Protein AF-T0ZBL6-F1 (afdb_monomer_lite)

Radius of gyration: 18.18 Å; chains: 1; bounding box: 44×40×50 Å

pLDDT: mean 91.51, std 6.23, range [41.88, 98.19]

Structure (mmCIF, N/CA/C/O backbone):
data_AF-T0ZBL6-F1
#
_entry.id   AF-T0ZBL6-F1
#
loop_
_atom_site.group_PDB
_atom_site.id
_atom_site.type_symbol
_atom_site.label_atom_id
_atom_site.label_alt_id
_atom_site.label_comp_id
_atom_site.label_asym_id
_atom_site.label_entity_id
_atom_site.label_seq_id
_atom_site.pdbx_PDB_ins_code
_atom_site.Cartn_x
_atom_site.Cartn_y
_atom_site.Cartn_z
_atom_site.occupancy
_atom_site.B_iso_or_equiv
_atom_site.auth_seq_id
_atom_site.auth_comp_id
_atom_site.auth_asym_id
_atom_site.auth_atom_id
_atom_site.pdbx_PDB_model_num
ATOM 1 N N . MET A 1 1 ? 13.382 -7.783 -13.607 1.00 85.06 1 MET A N 1
ATOM 2 C CA . MET A 1 1 ? 13.079 -7.972 -12.171 1.00 85.06 1 MET A CA 1
ATOM 3 C C . MET A 1 1 ? 14.287 -8.588 -11.483 1.00 85.06 1 MET A C 1
ATOM 5 O O . MET A 1 1 ? 14.804 -9.583 -11.979 1.00 85.06 1 MET A O 1
ATOM 9 N N . ALA A 1 2 ? 14.714 -8.011 -10.364 1.00 91.25 2 ALA A N 1
ATOM 10 C CA . ALA A 1 2 ? 15.697 -8.582 -9.445 1.00 91.25 2 ALA A CA 1
ATOM 11 C C . ALA A 1 2 ? 15.039 -8.759 -8.070 1.00 91.25 2 ALA A C 1
ATOM 13 O O . ALA A 1 2 ? 14.027 -8.115 -7.794 1.00 91.25 2 ALA A O 1
ATOM 14 N N . ILE A 1 3 ? 15.583 -9.642 -7.238 1.00 92.75 3 ILE A N 1
ATOM 15 C CA . ILE A 1 3 ? 15.072 -9.923 -5.896 1.00 92.75 3 ILE A CA 1
ATOM 16 C C . ILE A 1 3 ? 16.115 -9.521 -4.872 1.00 92.75 3 ILE A C 1
ATOM 18 O O . ILE A 1 3 ? 17.291 -9.851 -5.011 1.00 92.75 3 ILE A O 1
ATOM 22 N N . VAL A 1 4 ? 15.655 -8.836 -3.833 1.00 90.50 4 VAL A N 1
ATOM 23 C CA . VAL A 1 4 ? 16.456 -8.542 -2.652 1.00 90.50 4 VAL A CA 1
ATOM 24 C C . VAL A 1 4 ? 16.080 -9.555 -1.582 1.00 90.50 4 VAL A C 1
ATOM 26 O O . VAL A 1 4 ? 14.922 -9.629 -1.174 1.00 90.50 4 VAL A O 1
ATOM 29 N N . ALA A 1 5 ? 17.048 -10.365 -1.172 1.00 90.56 5 ALA A N 1
ATOM 30 C CA . ALA A 1 5 ? 16.908 -11.349 -0.111 1.00 90.56 5 ALA A CA 1
ATOM 31 C C . ALA A 1 5 ? 17.671 -10.899 1.142 1.00 90.56 5 ALA A C 1
ATOM 33 O O . ALA A 1 5 ? 18.638 -10.138 1.066 1.00 90.56 5 ALA A O 1
ATOM 34 N N . GLU A 1 6 ? 17.234 -11.382 2.299 1.00 89.75 6 GLU A N 1
ATOM 35 C CA . GLU A 1 6 ? 17.944 -11.197 3.562 1.00 89.75 6 GLU A CA 1
ATOM 36 C C . GLU A 1 6 ? 19.182 -12.108 3.612 1.00 89.75 6 GLU A C 1
ATOM 38 O O . GLU A 1 6 ? 19.091 -13.309 3.353 1.00 89.75 6 GLU A O 1
ATOM 43 N N . GLY A 1 7 ? 20.342 -11.526 3.921 1.00 88.38 7 GLY A N 1
ATOM 44 C CA . GLY A 1 7 ? 21.597 -12.224 4.199 1.00 88.38 7 GLY A CA 1
ATOM 45 C C . GLY A 1 7 ? 22.018 -12.076 5.664 1.00 88.38 7 GLY A C 1
ATOM 46 O O . GLY A 1 7 ? 21.286 -11.542 6.497 1.00 88.38 7 GLY A O 1
ATOM 47 N N . GLN A 1 8 ? 23.232 -12.514 6.007 1.00 90.19 8 GLN A N 1
ATOM 48 C CA . GLN A 1 8 ? 23.758 -12.343 7.366 1.00 90.19 8 GLN A CA 1
ATOM 49 C C . GLN A 1 8 ? 24.147 -10.883 7.619 1.00 90.19 8 GLN A C 1
ATOM 51 O O . GLN A 1 8 ? 25.272 -10.475 7.349 1.00 90.19 8 GLN A O 1
ATOM 56 N N . ARG A 1 9 ? 23.212 -10.102 8.180 1.00 86.75 9 ARG A N 1
ATOM 57 C CA . ARG A 1 9 ? 23.373 -8.655 8.445 1.00 86.75 9 ARG A CA 1
ATOM 58 C C . ARG A 1 9 ? 23.624 -7.825 7.177 1.00 86.75 9 ARG A C 1
ATOM 60 O O . ARG A 1 9 ? 24.162 -6.724 7.259 1.00 86.75 9 ARG A O 1
ATOM 67 N N . GLU A 1 10 ? 23.212 -8.340 6.026 1.00 88.62 10 GLU A N 1
ATOM 68 C CA . GLU A 1 10 ? 23.347 -7.692 4.724 1.00 88.62 10 GLU A CA 1
ATOM 69 C C . GLU A 1 10 ? 22.142 -8.006 3.832 1.00 88.62 10 GLU A C 1
ATOM 71 O O . GLU A 1 10 ? 21.309 -8.854 4.155 1.00 88.62 10 GLU A O 1
ATOM 76 N N . ARG A 1 11 ? 22.049 -7.316 2.695 1.00 87.44 11 ARG A N 1
ATOM 77 C CA . ARG A 1 11 ? 21.066 -7.600 1.646 1.00 87.44 11 ARG A CA 1
ATOM 78 C C . ARG A 1 11 ? 21.767 -8.288 0.484 1.00 87.44 11 ARG A C 1
ATOM 80 O O . ARG A 1 11 ? 22.808 -7.819 0.034 1.00 87.44 11 ARG A O 1
ATOM 87 N N . VAL A 1 12 ? 21.171 -9.359 -0.028 1.00 92.44 12 VAL A N 1
ATOM 88 C CA . VAL A 1 12 ? 21.692 -10.103 -1.179 1.00 92.44 12 VAL A CA 1
ATOM 89 C C . VAL A 1 12 ? 20.827 -9.808 -2.397 1.00 92.44 12 VAL A C 1
ATOM 91 O O . VAL A 1 12 ? 19.610 -9.990 -2.365 1.00 92.44 12 VAL A O 1
ATOM 94 N N . TYR A 1 13 ? 21.458 -9.368 -3.483 1.00 91.44 13 TYR A N 1
ATOM 95 C CA . TYR A 1 13 ? 20.786 -9.058 -4.742 1.00 91.44 13 TYR A CA 1
ATOM 96 C C . TYR A 1 13 ? 20.909 -10.244 -5.692 1.00 91.44 13 TYR A C 1
ATOM 98 O O . TYR A 1 13 ? 22.008 -10.629 -6.089 1.00 91.44 13 TYR A O 1
ATOM 106 N N . LEU A 1 14 ? 19.771 -10.834 -6.046 1.00 94.62 14 LEU A N 1
ATOM 107 C CA . LEU A 1 14 ? 19.698 -12.050 -6.847 1.00 94.62 14 LEU A CA 1
ATOM 108 C C . LEU A 1 14 ? 18.888 -11.811 -8.126 1.00 94.62 14 LEU A C 1
ATOM 110 O O . LEU A 1 14 ? 17.902 -11.063 -8.110 1.00 94.62 14 LEU A O 1
ATOM 114 N N . PRO A 1 15 ? 19.238 -12.476 -9.241 1.00 95.50 15 PRO A N 1
ATOM 115 C CA . PRO A 1 15 ? 18.355 -12.520 -10.396 1.00 95.50 15 PRO A CA 1
ATOM 116 C C . PRO A 1 15 ? 17.024 -13.185 -10.018 1.00 95.50 15 PRO A C 1
ATOM 118 O O . PRO A 1 15 ? 16.963 -14.099 -9.188 1.00 95.50 15 PRO A O 1
ATOM 121 N N . ALA A 1 16 ? 15.930 -12.737 -10.633 1.00 94.50 16 ALA A N 1
ATOM 122 C CA . ALA A 1 16 ? 14.638 -13.376 -10.435 1.00 94.50 16 ALA A CA 1
ATOM 123 C C . ALA A 1 16 ? 14.632 -14.795 -11.028 1.00 94.50 16 ALA A C 1
ATOM 125 O O . ALA A 1 16 ? 14.873 -14.980 -12.217 1.00 94.50 16 ALA A O 1
ATOM 126 N N . SER A 1 17 ? 14.304 -15.793 -10.205 1.00 96.00 17 SER A N 1
ATOM 127 C CA . SER A 1 17 ? 13.975 -17.137 -10.678 1.00 96.00 17 SER A CA 1
ATOM 128 C C . SER A 1 17 ? 12.605 -17.159 -11.365 1.00 96.00 17 SER A C 1
ATOM 130 O O . SER A 1 17 ? 11.760 -16.287 -11.139 1.00 96.00 17 SER A O 1
ATOM 132 N N . GLU A 1 18 ? 12.324 -18.214 -12.132 1.00 96.19 18 GLU A N 1
ATOM 133 C CA . GLU A 1 18 ? 10.997 -18.432 -12.724 1.00 96.19 18 GLU A CA 1
ATOM 134 C C . GLU A 1 18 ? 9.870 -18.487 -11.686 1.00 96.19 18 GLU A C 1
ATOM 136 O O . GLU A 1 18 ? 8.733 -18.122 -11.984 1.00 96.19 18 GLU A O 1
ATOM 141 N N . LYS A 1 19 ? 10.164 -18.946 -10.462 1.00 95.50 19 LYS A N 1
ATOM 142 C CA . LYS A 1 19 ? 9.188 -18.969 -9.366 1.00 95.50 19 LYS A CA 1
ATOM 143 C C . LYS A 1 19 ? 8.769 -17.548 -8.991 1.00 95.50 19 LYS A C 1
ATOM 145 O O . LYS A 1 19 ? 7.585 -17.302 -8.791 1.00 95.50 19 LYS A O 1
ATOM 150 N N . HIS A 1 20 ? 9.719 -16.614 -8.940 1.00 94.38 20 HIS A N 1
ATOM 151 C CA . HIS A 1 20 ? 9.433 -15.210 -8.646 1.00 94.38 20 HIS A CA 1
ATOM 152 C C . HIS A 1 20 ? 8.628 -14.553 -9.766 1.00 94.38 20 HIS A C 1
ATOM 154 O O . HIS A 1 20 ? 7.675 -13.835 -9.484 1.00 94.38 20 HIS A O 1
ATOM 160 N N . VAL A 1 21 ? 8.976 -14.826 -11.028 1.00 93.94 21 VAL A N 1
ATOM 161 C CA . VAL A 1 21 ? 8.238 -14.303 -12.191 1.00 93.94 21 VAL A CA 1
ATOM 162 C C . VAL A 1 21 ? 6.794 -14.801 -12.183 1.00 93.94 21 VAL A C 1
ATOM 164 O O . VAL A 1 21 ? 5.875 -14.001 -12.321 1.00 93.94 21 VAL A O 1
ATOM 167 N N . ARG A 1 22 ? 6.581 -16.099 -11.937 1.00 94.75 22 ARG A N 1
ATOM 168 C CA . ARG A 1 22 ? 5.234 -16.677 -11.826 1.00 94.75 22 ARG A CA 1
ATOM 169 C C . ARG A 1 22 ? 4.440 -16.106 -10.654 1.00 94.75 22 ARG A C 1
ATOM 171 O O . ARG A 1 22 ? 3.273 -15.794 -10.830 1.00 94.75 22 ARG A O 1
ATOM 178 N N . ALA A 1 23 ? 5.062 -15.921 -9.490 1.00 92.06 23 ALA A N 1
ATOM 179 C CA . ALA A 1 23 ? 4.399 -15.305 -8.338 1.00 92.06 23 ALA A CA 1
ATOM 180 C C . ALA A 1 23 ? 4.040 -13.826 -8.574 1.00 92.06 23 ALA A C 1
ATOM 182 O O . ALA A 1 23 ? 3.086 -13.325 -7.991 1.00 92.06 23 ALA A O 1
ATOM 183 N N . ALA A 1 24 ? 4.797 -13.122 -9.423 1.00 92.00 24 ALA A N 1
ATOM 184 C CA . ALA A 1 24 ? 4.504 -11.744 -9.805 1.00 92.00 24 ALA A CA 1
ATOM 185 C C . ALA A 1 24 ? 3.366 -11.627 -10.834 1.00 92.00 24 ALA A C 1
ATOM 187 O O . ALA A 1 24 ? 2.763 -10.561 -10.955 1.00 92.00 24 ALA A O 1
ATOM 188 N N . ALA A 1 25 ? 3.080 -12.703 -11.571 1.00 94.31 25 ALA A N 1
ATOM 189 C CA . ALA A 1 25 ? 2.049 -12.757 -12.600 1.00 94.31 25 ALA A CA 1
ATOM 190 C C . ALA A 1 25 ? 0.652 -12.902 -11.973 1.00 94.31 25 ALA A C 1
ATOM 192 O O . ALA A 1 25 ? 0.027 -13.958 -12.023 1.00 94.31 25 ALA A O 1
ATOM 193 N N . VAL A 1 26 ? 0.180 -11.817 -11.363 1.00 95.75 26 VAL A N 1
ATOM 194 C CA . VAL A 1 26 ? -1.149 -11.717 -10.754 1.00 95.75 26 VAL A CA 1
ATOM 195 C C . VAL A 1 26 ? -2.101 -11.038 -11.750 1.00 95.75 26 VAL A C 1
ATOM 197 O O . VAL A 1 26 ? -1.710 -10.039 -12.373 1.00 95.75 26 VAL A O 1
ATOM 200 N N . PRO A 1 27 ? -3.326 -11.562 -11.959 1.00 95.44 27 PRO A N 1
ATOM 201 C CA . PRO A 1 27 ? -4.328 -10.881 -12.773 1.00 95.44 27 PRO A CA 1
ATOM 202 C C . PRO A 1 27 ? -4.690 -9.530 -12.153 1.00 95.44 27 PRO A C 1
ATOM 204 O O . PRO A 1 27 ? -4.542 -9.322 -10.951 1.00 95.44 27 PRO A O 1
ATOM 207 N N . ARG A 1 28 ? -5.145 -8.587 -12.976 1.00 94.31 28 ARG A N 1
ATOM 208 C CA . ARG A 1 28 ? -5.631 -7.309 -12.459 1.00 94.31 28 ARG A CA 1
ATOM 209 C C . ARG A 1 28 ? -6.919 -7.565 -11.656 1.00 94.31 28 ARG A C 1
ATOM 211 O O . ARG A 1 28 ? -7.788 -8.245 -12.195 1.00 94.31 28 ARG A O 1
ATOM 218 N N . PRO A 1 29 ? -7.039 -7.068 -10.412 1.00 94.50 29 PRO A N 1
ATOM 219 C CA . PRO A 1 29 ? -8.280 -7.192 -9.655 1.00 94.50 29 PRO A CA 1
ATOM 220 C C . PRO A 1 29 ? -9.393 -6.355 -10.298 1.00 94.50 29 PRO A C 1
ATOM 222 O O . PRO A 1 29 ? -9.118 -5.316 -10.904 1.00 94.50 29 PRO A O 1
ATOM 225 N N . ASP A 1 30 ? -10.635 -6.822 -10.168 1.00 90.75 30 ASP A N 1
ATOM 226 C CA . ASP A 1 30 ? -11.800 -6.193 -10.801 1.00 90.75 30 ASP A CA 1
ATOM 227 C C . ASP A 1 30 ? -12.203 -4.885 -10.104 1.00 90.75 30 ASP A C 1
ATOM 229 O O . ASP A 1 30 ? -12.548 -3.908 -10.769 1.00 90.75 30 ASP A O 1
ATOM 233 N N . ASP A 1 31 ? -12.119 -4.849 -8.771 1.00 90.19 31 ASP A N 1
ATOM 234 C CA . ASP A 1 31 ? -12.515 -3.698 -7.956 1.00 90.19 31 ASP A CA 1
ATOM 235 C C . ASP A 1 31 ? -11.316 -2.790 -7.663 1.00 90.19 31 ASP A C 1
ATOM 237 O O . ASP A 1 31 ? -10.658 -2.876 -6.626 1.00 90.19 31 ASP A O 1
ATOM 241 N N . VAL A 1 32 ? -10.966 -1.953 -8.640 1.00 92.06 32 VAL A N 1
ATOM 242 C CA . VAL A 1 32 ? -9.885 -0.968 -8.517 1.00 92.06 32 VAL A CA 1
ATOM 243 C C . VAL A 1 32 ? -10.402 0.446 -8.742 1.00 92.06 32 VAL A C 1
ATOM 245 O O . VAL A 1 32 ? -11.322 0.643 -9.536 1.00 92.06 32 VAL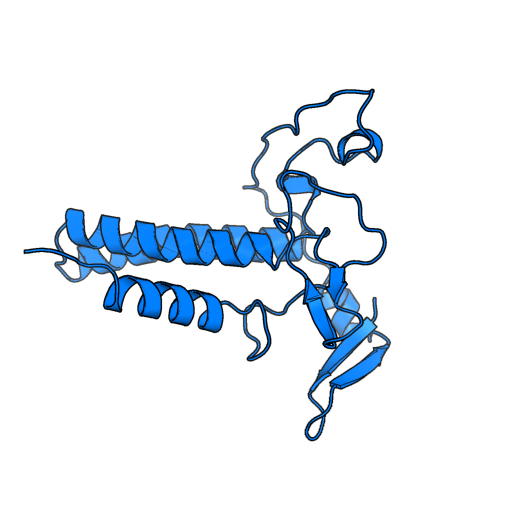 A O 1
ATOM 248 N N . PRO A 1 33 ? -9.775 1.466 -8.127 1.00 88.56 33 PRO A N 1
ATOM 249 C CA . PRO A 1 33 ? -10.172 2.848 -8.346 1.00 88.56 33 PRO A CA 1
ATOM 250 C C . PRO A 1 33 ? -10.098 3.239 -9.828 1.00 88.56 33 PRO A C 1
ATOM 252 O O . PRO A 1 33 ? -9.028 3.210 -10.437 1.00 88.56 33 PRO A O 1
ATOM 255 N N . THR A 1 34 ? -11.224 3.678 -10.390 1.00 91.31 34 THR A N 1
ATOM 256 C CA . THR A 1 34 ? -11.333 4.149 -11.782 1.00 91.31 34 THR A CA 1
ATOM 257 C C . THR A 1 34 ? -11.240 5.671 -11.895 1.00 91.31 34 THR A C 1
ATOM 259 O O . THR A 1 34 ? -11.708 6.262 -12.864 1.00 91.31 34 THR A O 1
ATOM 262 N N . THR A 1 35 ? -10.671 6.340 -10.894 1.00 94.56 35 THR A N 1
ATOM 263 C CA . THR A 1 35 ? -10.515 7.797 -10.912 1.00 94.56 35 THR A CA 1
ATOM 264 C C . THR A 1 35 ? -9.426 8.193 -11.903 1.00 94.56 35 THR A C 1
ATOM 266 O O . THR A 1 35 ? -8.275 7.764 -11.767 1.00 94.56 35 THR A O 1
ATOM 269 N N . GLU A 1 36 ? -9.763 9.060 -12.855 1.00 94.56 36 GLU A N 1
ATOM 270 C CA . GLU A 1 36 ? -8.802 9.629 -13.799 1.00 94.56 36 GLU A CA 1
ATOM 271 C C . GLU A 1 36 ? -7.806 10.568 -13.104 1.00 94.56 36 GLU A C 1
ATOM 273 O O . GLU A 1 36 ? -8.135 11.300 -12.166 1.00 94.56 36 GLU A O 1
ATOM 278 N N . ILE A 1 37 ? -6.565 10.556 -13.579 1.00 91.94 37 ILE A N 1
ATOM 279 C CA . ILE A 1 37 ? -5.533 11.502 -13.169 1.00 91.94 37 ILE A CA 1
ATOM 280 C C . ILE A 1 37 ? -5.748 12.802 -13.957 1.00 91.94 37 ILE A C 1
ATOM 282 O O . ILE A 1 37 ? -5.768 12.762 -15.190 1.00 91.94 37 ILE A O 1
ATOM 286 N N . PRO A 1 38 ? -5.852 13.970 -13.291 1.00 90.19 38 PRO A N 1
ATOM 287 C CA . PRO A 1 38 ? -5.974 15.247 -13.982 1.00 90.19 38 PRO A CA 1
ATOM 288 C C . PRO A 1 38 ? -4.849 15.454 -15.001 1.00 90.19 38 PRO A C 1
ATOM 290 O O . PRO A 1 38 ? -3.663 15.434 -14.658 1.00 90.19 38 PRO A O 1
ATOM 293 N N . ASN A 1 39 ? -5.223 15.677 -16.260 1.00 88.38 39 ASN A N 1
ATOM 294 C CA . ASN A 1 39 ? -4.270 15.863 -17.344 1.00 88.38 39 ASN A CA 1
ATOM 295 C C . ASN A 1 39 ? -4.076 17.348 -17.665 1.00 88.38 39 ASN A C 1
ATOM 297 O O . ASN A 1 39 ? -5.020 18.066 -17.996 1.00 88.38 39 ASN A O 1
ATOM 301 N N . ASN A 1 40 ? -2.824 17.792 -17.623 1.00 87.62 40 ASN A N 1
ATOM 302 C CA . ASN A 1 40 ? -2.407 19.067 -18.180 1.00 87.62 40 ASN A CA 1
ATOM 303 C C . ASN A 1 40 ? -1.207 18.807 -19.101 1.00 87.62 40 ASN A C 1
ATOM 305 O O . ASN A 1 40 ? -0.132 18.481 -18.596 1.00 87.62 40 ASN A O 1
ATOM 309 N N . PRO A 1 41 ? -1.339 19.011 -20.425 1.00 83.94 41 PRO A N 1
ATOM 310 C CA . PRO A 1 41 ? -0.303 18.653 -21.396 1.00 83.94 41 PRO A CA 1
ATOM 311 C C . PRO A 1 41 ? 1.000 19.453 -21.241 1.00 83.94 41 PRO A C 1
ATOM 313 O O . PRO A 1 41 ? 2.005 19.128 -21.865 1.00 83.94 41 PRO A O 1
ATOM 316 N N . ARG A 1 42 ? 1.010 20.514 -20.421 1.00 86.69 42 ARG A N 1
ATOM 317 C CA . ARG A 1 42 ? 2.226 21.274 -20.090 1.00 86.69 42 ARG A CA 1
ATOM 318 C C . ARG A 1 42 ? 3.067 20.608 -18.999 1.00 86.69 42 ARG A C 1
ATOM 320 O O . ARG A 1 42 ? 4.213 21.004 -18.802 1.00 86.69 42 ARG A O 1
ATOM 327 N N . TYR A 1 43 ? 2.506 19.656 -18.258 1.00 85.56 43 TYR A N 1
ATOM 328 C CA . TYR A 1 43 ? 3.192 18.949 -17.182 1.00 85.56 43 TYR A CA 1
ATOM 329 C C . TYR A 1 43 ? 3.732 17.619 -17.694 1.00 85.56 43 TYR A C 1
ATOM 331 O O . TYR A 1 43 ? 3.070 16.939 -18.465 1.00 85.56 43 TYR A O 1
ATOM 339 N N . LEU A 1 44 ? 4.933 17.234 -17.258 1.00 83.50 44 LEU A N 1
ATOM 340 C CA . LEU A 1 44 ? 5.516 15.920 -17.541 1.00 83.50 44 LEU A CA 1
ATOM 341 C C . LEU A 1 44 ? 5.093 14.924 -16.452 1.00 83.50 44 LEU A C 1
ATOM 343 O O . LEU A 1 44 ? 5.875 14.606 -15.558 1.00 83.50 44 LEU A O 1
ATOM 347 N N . THR A 1 45 ? 3.837 14.480 -16.504 1.00 85.81 45 THR A N 1
ATOM 348 C CA . THR A 1 45 ? 3.200 13.607 -15.499 1.00 85.81 45 THR A CA 1
ATOM 349 C C . THR A 1 45 ? 2.752 12.272 -16.098 1.00 85.81 45 THR A C 1
ATOM 351 O O . THR A 1 45 ? 2.858 12.062 -17.304 1.00 85.81 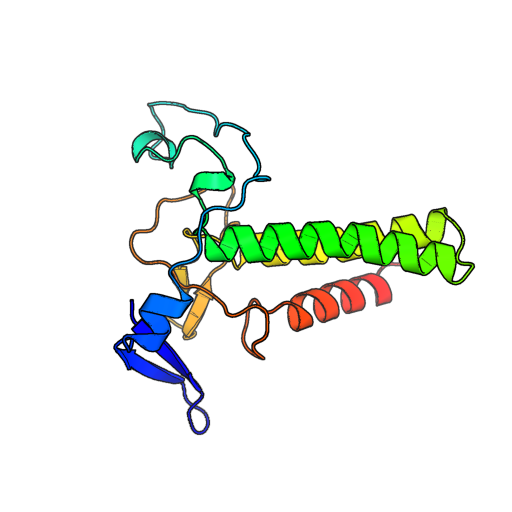45 THR A O 1
ATOM 354 N N . ALA A 1 46 ? 2.253 11.369 -15.246 1.00 89.19 46 ALA A N 1
ATOM 355 C CA . ALA A 1 46 ? 1.835 10.009 -15.595 1.00 89.19 46 ALA A CA 1
ATOM 356 C C . ALA A 1 46 ? 0.938 9.890 -16.856 1.00 89.19 46 ALA A C 1
ATOM 358 O O . ALA A 1 46 ? 1.238 9.027 -17.688 1.00 89.19 46 ALA A O 1
ATOM 359 N N . PRO A 1 47 ? -0.045 10.788 -17.106 1.00 91.38 47 PRO A N 1
ATOM 360 C CA . PRO A 1 47 ? -0.854 10.745 -18.329 1.00 91.38 47 PRO A CA 1
ATOM 361 C C . PRO A 1 47 ? -0.050 10.820 -19.632 1.00 91.38 47 PRO A C 1
ATOM 363 O O . PRO A 1 47 ? -0.415 10.170 -20.610 1.00 91.38 47 PRO A O 1
ATOM 366 N N . ASN A 1 48 ? 1.086 11.525 -19.654 1.00 89.94 48 ASN A N 1
ATOM 367 C CA . ASN A 1 48 ? 1.938 11.612 -20.850 1.00 89.94 48 ASN A CA 1
ATOM 368 C C . ASN A 1 48 ? 2.601 10.276 -21.215 1.00 89.94 48 ASN A C 1
ATOM 370 O O . ASN A 1 48 ? 3.114 10.127 -22.321 1.00 89.94 48 ASN A O 1
ATOM 374 N N . TYR A 1 49 ? 2.603 9.321 -20.286 1.00 89.69 49 TYR A N 1
ATOM 375 C CA . TYR A 1 49 ? 3.167 7.984 -20.444 1.00 89.69 49 TYR A CA 1
ATOM 376 C C . TYR A 1 49 ? 2.071 6.917 -20.596 1.00 89.69 49 TYR A C 1
ATOM 378 O O . TYR A 1 49 ? 2.361 5.727 -20.531 1.00 89.69 49 TYR A O 1
ATOM 386 N N . GLY A 1 50 ? 0.813 7.331 -20.797 1.00 90.62 50 GLY A N 1
ATOM 387 C CA . GLY A 1 50 ? -0.331 6.433 -20.966 1.00 90.62 50 GLY A CA 1
ATOM 388 C C . GLY A 1 50 ? -0.976 5.958 -19.661 1.00 90.62 50 GLY A C 1
ATOM 389 O O . GLY A 1 50 ? -1.936 5.197 -19.718 1.00 90.62 50 GLY A O 1
ATOM 390 N N . LEU A 1 51 ? -0.497 6.419 -18.499 1.00 92.12 51 LEU A N 1
ATOM 391 C CA . LEU A 1 51 ? -1.088 6.115 -17.193 1.00 92.12 51 LEU A CA 1
ATOM 392 C C . LEU A 1 51 ? -2.166 7.159 -16.887 1.00 92.12 51 LEU A C 1
ATOM 394 O O . LEU A 1 51 ? -1.864 8.284 -16.485 1.00 92.12 51 LEU A O 1
ATOM 398 N N . THR A 1 52 ? -3.420 6.810 -17.149 1.00 93.88 52 THR A N 1
ATOM 399 C CA . THR A 1 52 ? -4.541 7.765 -17.168 1.00 93.88 52 THR A CA 1
ATOM 400 C C . THR A 1 52 ? -5.414 7.668 -15.925 1.00 93.88 52 THR A C 1
ATOM 402 O O . THR A 1 52 ? -6.085 8.637 -15.585 1.00 93.88 52 THR A O 1
ATOM 405 N N . HIS A 1 53 ? -5.352 6.549 -15.205 1.00 94.56 53 HIS A N 1
ATOM 406 C CA . HIS A 1 53 ? -6.097 6.302 -13.976 1.00 94.56 53 HIS A CA 1
ATOM 407 C C . HIS A 1 53 ? -5.149 6.129 -12.790 1.00 94.56 53 HIS A C 1
ATOM 409 O O . HIS A 1 53 ? -4.020 5.667 -12.943 1.00 94.56 53 HIS A O 1
ATOM 415 N N . HIS A 1 54 ? -5.612 6.439 -11.576 1.00 92.62 54 HIS A N 1
ATOM 416 C CA . HIS A 1 54 ? -4.804 6.242 -10.364 1.00 92.62 54 HIS A CA 1
ATOM 417 C C . HIS A 1 54 ? -4.390 4.775 -10.180 1.00 92.62 54 HIS A C 1
ATOM 419 O O . HIS A 1 54 ? -3.282 4.508 -9.725 1.00 92.62 54 HIS A O 1
ATOM 425 N N . SER A 1 55 ? -5.227 3.825 -10.613 1.00 95.00 55 SER A N 1
ATOM 426 C CA . SER A 1 55 ? -4.894 2.397 -10.639 1.00 95.00 55 SER A CA 1
ATOM 427 C C . SER A 1 55 ? -3.669 2.059 -11.489 1.00 95.00 55 SER A C 1
ATOM 429 O O . SER A 1 55 ? -3.016 1.053 -11.240 1.00 95.00 55 SER A O 1
ATOM 431 N N . ASP A 1 56 ? -3.360 2.870 -12.503 1.00 94.00 56 ASP A N 1
ATOM 432 C CA . ASP A 1 56 ? -2.262 2.601 -13.437 1.00 94.00 56 ASP A CA 1
ATOM 433 C C . ASP A 1 56 ? -0.893 2.882 -12.798 1.00 94.00 56 ASP A C 1
ATOM 435 O O . ASP A 1 56 ? 0.142 2.489 -13.329 1.00 94.00 56 ASP A O 1
ATOM 439 N N . LEU A 1 57 ? -0.878 3.528 -11.627 1.00 93.62 57 LEU A N 1
ATOM 440 C CA . LEU A 1 57 ? 0.326 3.804 -10.842 1.00 93.62 57 LEU A CA 1
ATOM 441 C C . LEU A 1 57 ? 0.794 2.601 -10.012 1.00 93.62 57 LEU A C 1
ATOM 443 O O . LEU A 1 57 ? 1.746 2.724 -9.242 1.00 93.62 57 LEU A O 1
ATOM 447 N N . PHE A 1 58 ? 0.128 1.455 -10.139 1.00 9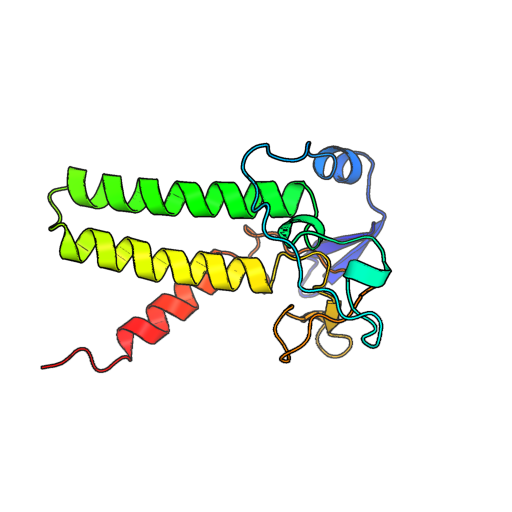5.06 58 PHE A N 1
ATOM 448 C CA . PHE A 1 58 ? 0.344 0.263 -9.329 1.00 95.06 58 PHE A CA 1
ATOM 449 C C . PHE A 1 58 ? 0.445 -0.977 -10.220 1.00 95.06 58 PHE A C 1
ATOM 451 O O . PHE A 1 58 ? -0.205 -1.081 -11.261 1.00 95.06 58 PHE A O 1
ATOM 458 N N . THR A 1 59 ? 1.236 -1.960 -9.798 1.00 94.94 59 THR A N 1
ATOM 459 C CA . THR A 1 59 ? 1.234 -3.287 -10.425 1.00 94.94 59 THR A CA 1
ATOM 460 C C . THR A 1 59 ? -0.013 -4.075 -10.015 1.00 94.94 59 THR A C 1
ATOM 462 O O . THR A 1 59 ? -0.604 -3.826 -8.965 1.00 94.94 59 THR A O 1
ATOM 465 N N . ASN A 1 60 ? -0.401 -5.094 -10.789 1.00 95.62 60 ASN A N 1
ATOM 466 C CA . ASN A 1 60 ? -1.574 -5.919 -10.462 1.00 95.62 60 ASN A CA 1
ATOM 467 C C . ASN A 1 60 ? -1.493 -6.560 -9.068 1.00 95.62 60 ASN A C 1
ATOM 469 O O . ASN A 1 60 ? -2.494 -6.627 -8.358 1.00 95.62 60 ASN A O 1
ATOM 473 N N . ARG A 1 61 ? -0.303 -7.011 -8.649 1.00 94.88 61 ARG A N 1
ATOM 474 C CA . ARG A 1 61 ? -0.106 -7.595 -7.315 1.00 94.88 61 ARG A CA 1
ATOM 475 C C . ARG A 1 61 ? -0.137 -6.546 -6.200 1.00 94.88 61 ARG A C 1
ATOM 477 O O . ARG A 1 61 ? -0.686 -6.835 -5.143 1.00 94.88 61 ARG A O 1
ATOM 484 N N . GLN A 1 62 ? 0.368 -5.333 -6.448 1.00 95.19 62 GLN A N 1
ATOM 485 C CA . GLN A 1 62 ? 0.226 -4.202 -5.523 1.00 95.19 62 GLN A CA 1
ATOM 486 C C . GLN A 1 62 ? -1.249 -3.816 -5.356 1.00 95.19 62 GLN A C 1
ATOM 488 O O . GLN A 1 62 ? -1.719 -3.695 -4.229 1.00 95.19 62 GLN A O 1
ATOM 493 N N . LEU A 1 63 ? -1.998 -3.710 -6.461 1.00 95.75 63 LEU A N 1
ATOM 494 C CA . LEU A 1 63 ? -3.446 -3.473 -6.437 1.00 95.75 63 LEU A CA 1
ATOM 495 C C . LEU A 1 63 ? -4.172 -4.570 -5.664 1.00 95.75 63 LEU A C 1
ATOM 497 O O . LEU A 1 63 ? -4.995 -4.266 -4.809 1.00 95.75 63 LEU A O 1
ATOM 501 N N . THR A 1 64 ? -3.834 -5.836 -5.915 1.00 95.38 64 THR A N 1
ATOM 502 C CA . THR A 1 64 ? -4.431 -6.978 -5.206 1.00 95.38 64 THR A CA 1
ATOM 503 C C . THR A 1 64 ? -4.179 -6.882 -3.703 1.00 95.38 64 THR A C 1
ATOM 505 O O . THR A 1 64 ? -5.097 -7.078 -2.915 1.00 95.38 64 THR A O 1
ATOM 508 N N . ALA A 1 65 ? -2.958 -6.534 -3.285 1.00 94.81 65 ALA A N 1
ATOM 509 C CA . ALA A 1 65 ? -2.644 -6.357 -1.872 1.00 94.81 65 ALA A CA 1
ATOM 510 C C . ALA A 1 65 ? -3.432 -5.189 -1.254 1.00 94.81 65 ALA A C 1
ATOM 512 O O . ALA A 1 65 ? -4.070 -5.372 -0.223 1.00 94.81 65 ALA A O 1
ATOM 513 N N . LEU A 1 66 ? -3.422 -4.008 -1.882 1.00 95.19 66 LEU A N 1
ATOM 514 C CA . LEU A 1 66 ? -4.074 -2.805 -1.348 1.00 95.19 66 LEU A CA 1
ATOM 515 C C . LEU A 1 66 ? -5.599 -2.946 -1.266 1.00 95.19 66 LEU A C 1
ATOM 517 O O . LEU A 1 66 ? -6.184 -2.566 -0.256 1.00 95.19 66 LEU A O 1
ATOM 521 N N . THR A 1 67 ? -6.227 -3.529 -2.289 1.00 95.12 67 THR A N 1
ATOM 522 C CA . THR A 1 67 ? -7.674 -3.821 -2.295 1.00 95.12 67 THR A CA 1
ATOM 523 C C . THR A 1 67 ? -8.029 -4.826 -1.204 1.00 95.12 67 THR A C 1
ATOM 525 O O . THR A 1 67 ? -8.884 -4.538 -0.375 1.00 95.12 67 THR A O 1
ATOM 528 N N . THR A 1 68 ? -7.263 -5.918 -1.083 1.00 95.38 68 THR A N 1
ATOM 529 C CA . THR A 1 68 ? -7.440 -6.891 0.010 1.00 95.38 68 THR A CA 1
ATOM 530 C C . THR A 1 68 ? -7.320 -6.231 1.387 1.00 95.38 68 THR A C 1
ATOM 532 O O . THR A 1 68 ? -8.138 -6.481 2.267 1.00 95.38 68 THR A O 1
ATOM 535 N N . PHE A 1 69 ? -6.316 -5.373 1.609 1.00 95.81 69 PHE A N 1
ATOM 536 C CA . PHE A 1 69 ? -6.178 -4.677 2.891 1.00 95.81 69 PHE A CA 1
ATOM 537 C C . PHE A 1 69 ? -7.334 -3.708 3.147 1.00 95.81 69 PHE A C 1
ATOM 539 O O . PHE A 1 69 ? -7.791 -3.633 4.283 1.00 95.81 69 PHE A O 1
ATOM 546 N N . SER A 1 70 ? -7.833 -3.019 2.117 1.00 95.38 70 SER A N 1
ATOM 547 C CA . SER A 1 70 ? -9.015 -2.156 2.213 1.00 95.38 70 SER A CA 1
ATOM 548 C C . SER A 1 70 ? -10.269 -2.937 2.629 1.00 95.38 70 SER A C 1
ATOM 550 O O . SER A 1 70 ? -10.978 -2.511 3.541 1.00 95.38 70 SER A O 1
ATOM 552 N N . ASP A 1 71 ? -10.510 -4.110 2.042 1.00 95.94 71 ASP A N 1
ATOM 553 C CA . ASP A 1 71 ? -11.641 -4.975 2.407 1.00 95.94 71 ASP A CA 1
ATOM 554 C C . ASP A 1 71 ? -11.528 -5.473 3.855 1.00 95.94 71 ASP A C 1
ATOM 556 O O . ASP A 1 71 ? -12.494 -5.441 4.625 1.00 95.94 71 ASP A O 1
ATOM 560 N N . LEU A 1 72 ? -10.313 -5.842 4.276 1.00 97.25 72 LEU A N 1
ATOM 561 C CA . LEU A 1 72 ? -10.032 -6.275 5.645 1.00 97.25 72 LEU A CA 1
ATOM 562 C C . LEU A 1 72 ? -10.291 -5.180 6.692 1.00 97.25 72 LEU A C 1
ATOM 564 O O . LEU A 1 72 ? -10.613 -5.515 7.834 1.00 97.25 72 LEU A O 1
ATOM 568 N N . VAL A 1 73 ? -10.205 -3.890 6.340 1.00 97.69 73 VAL A N 1
ATOM 569 C CA . VAL A 1 73 ? -10.606 -2.795 7.246 1.00 97.69 73 VAL A CA 1
ATOM 570 C C . VAL A 1 73 ? -12.100 -2.876 7.559 1.00 97.69 73 VAL A C 1
ATOM 572 O O . VAL A 1 73 ? -12.504 -2.767 8.721 1.00 97.69 73 VAL A O 1
ATOM 575 N N . MET A 1 74 ? -12.927 -3.116 6.540 1.00 97.06 74 MET A N 1
ATOM 576 C CA . MET A 1 74 ? -14.374 -3.242 6.713 1.00 97.06 74 MET A CA 1
ATOM 577 C C . MET A 1 74 ? -14.740 -4.507 7.491 1.00 97.06 74 MET A C 1
ATOM 579 O O . MET A 1 74 ? -15.627 -4.469 8.348 1.00 97.06 74 MET A O 1
ATOM 583 N N . GLU A 1 75 ? -14.020 -5.607 7.269 1.00 97.88 75 GLU A N 1
ATOM 584 C CA . GLU A 1 75 ? -14.171 -6.809 8.089 1.00 97.88 75 GLU A CA 1
ATOM 585 C C . GLU A 1 75 ? -13.783 -6.571 9.551 1.00 97.88 75 GLU A C 1
ATOM 587 O O . GLU A 1 75 ? -14.501 -7.007 10.450 1.00 97.88 75 GLU A O 1
ATOM 592 N N . ALA A 1 76 ? -12.673 -5.876 9.814 1.00 97.44 76 ALA A N 1
ATOM 593 C CA . ALA A 1 76 ? -12.239 -5.564 11.174 1.00 97.44 76 ALA A CA 1
ATOM 594 C C . ALA A 1 76 ? -13.302 -4.746 11.919 1.00 97.44 76 ALA A C 1
ATOM 596 O O . ALA A 1 76 ? -13.645 -5.070 13.057 1.00 97.44 76 ALA A O 1
ATOM 597 N N . ARG A 1 77 ? -13.904 -3.755 11.249 1.00 98.00 77 ARG A N 1
ATOM 598 C CA . ARG A 1 77 ? -15.043 -2.995 11.781 1.00 98.00 77 ARG A CA 1
ATOM 599 C C . ARG A 1 77 ? -16.219 -3.901 12.151 1.00 98.00 77 ARG A C 1
ATOM 601 O O . ARG A 1 77 ? -16.790 -3.764 13.231 1.00 98.00 77 ARG A O 1
ATOM 608 N N . ALA A 1 78 ? -16.592 -4.820 11.259 1.00 98.19 78 ALA A N 1
ATOM 609 C CA . ALA A 1 78 ? -17.698 -5.747 11.493 1.00 98.19 78 ALA A CA 1
ATOM 610 C C . ALA A 1 78 ? -17.423 -6.690 12.676 1.00 98.19 78 ALA A C 1
ATOM 612 O O . ALA A 1 78 ? -18.330 -6.958 13.462 1.00 98.19 78 ALA A O 1
ATOM 613 N N . ARG A 1 79 ? -16.173 -7.142 12.843 1.00 98.06 79 ARG A N 1
ATOM 614 C CA . ARG A 1 79 ? -15.755 -7.972 13.985 1.00 98.06 79 ARG A CA 1
ATOM 615 C C . ARG A 1 79 ? -15.879 -7.222 15.310 1.00 98.06 79 ARG A C 1
ATOM 617 O O . ARG A 1 79 ? -16.472 -7.758 16.235 1.00 98.06 79 ARG A O 1
ATOM 624 N N . VAL A 1 80 ? -15.435 -5.963 15.378 1.00 98.00 80 VAL A N 1
ATOM 625 C CA . VAL A 1 80 ? -15.577 -5.138 16.595 1.00 98.00 80 VAL A CA 1
ATOM 626 C C . VAL A 1 80 ? -17.043 -5.018 17.028 1.00 98.00 80 VAL A C 1
ATOM 628 O O . VAL A 1 80 ? -17.344 -5.130 18.214 1.00 98.00 80 VAL A O 1
ATOM 631 N N . LEU A 1 81 ? -17.965 -4.833 16.078 1.00 98.00 81 LEU A N 1
ATOM 632 C CA . LEU A 1 81 ? -19.404 -4.797 16.363 1.00 98.00 81 LEU A CA 1
ATOM 633 C C . LEU A 1 81 ? -19.939 -6.154 16.843 1.00 98.00 81 LEU A C 1
ATOM 635 O O . LEU A 1 81 ? -20.737 -6.203 17.777 1.00 98.00 81 LEU A O 1
ATOM 639 N N . ALA A 1 82 ? -19.513 -7.248 16.207 1.00 97.88 82 ALA A N 1
ATOM 640 C CA . ALA A 1 82 ? -19.925 -8.602 16.578 1.00 97.88 82 ALA A CA 1
ATOM 641 C C . ALA A 1 82 ? -19.457 -8.989 17.991 1.00 97.88 82 ALA A C 1
ATOM 643 O O . ALA A 1 82 ? -20.187 -9.670 18.710 1.00 97.88 82 ALA A O 1
ATOM 644 N N . ASP A 1 83 ? -18.293 -8.489 18.407 1.00 97.56 83 ASP A N 1
ATOM 645 C CA . ASP A 1 83 ? -17.722 -8.699 19.740 1.00 97.56 83 ASP A CA 1
ATOM 646 C C . ASP A 1 83 ? -18.347 -7.784 20.818 1.00 97.56 83 ASP A C 1
ATOM 648 O O . ASP A 1 83 ? -17.938 -7.809 21.979 1.00 97.56 83 ASP A O 1
ATOM 652 N N . GLY A 1 84 ? -19.364 -6.989 20.460 1.00 96.75 84 GLY A N 1
ATOM 653 C CA . GLY A 1 84 ? -20.113 -6.128 21.382 1.00 96.75 84 GLY A CA 1
ATOM 654 C C . GLY A 1 84 ? -19.553 -4.712 21.542 1.00 96.75 84 GLY A C 1
ATOM 655 O O . GLY A 1 84 ? -19.969 -3.998 22.454 1.00 96.75 84 GLY A O 1
ATOM 656 N N . GLY A 1 85 ? -18.625 -4.290 20.680 1.00 95.75 85 GLY A N 1
ATOM 657 C CA . GLY A 1 85 ? -18.110 -2.924 20.656 1.00 95.75 85 GLY A CA 1
ATOM 658 C C . GLY A 1 85 ? -19.151 -1.903 20.185 1.00 95.75 85 GLY A C 1
ATOM 659 O O . GLY A 1 85 ? -20.005 -2.189 19.344 1.00 95.75 85 GLY A O 1
ATOM 660 N N . GLU A 1 86 ? -19.065 -0.677 20.703 1.00 97.75 86 GLU A N 1
ATOM 661 C CA . GLU A 1 86 ? -19.937 0.416 20.269 1.00 97.75 86 GLU A CA 1
ATOM 662 C C . GLU A 1 86 ? -19.643 0.836 18.816 1.00 97.75 86 GLU A C 1
ATOM 664 O O . GLU A 1 86 ? -18.478 0.838 18.402 1.00 97.75 86 GLU A O 1
ATOM 669 N N . PRO A 1 87 ? -20.654 1.284 18.043 1.00 97.38 87 PRO A N 1
ATOM 670 C CA . PRO A 1 87 ? -20.450 1.725 16.663 1.00 97.38 87 PRO A CA 1
ATOM 671 C C . PRO A 1 87 ? -19.379 2.802 16.498 1.00 97.38 87 PRO A C 1
ATOM 673 O O . PRO A 1 87 ? -18.544 2.690 15.606 1.00 97.38 87 PRO A O 1
ATOM 676 N N . ALA A 1 88 ? -19.340 3.789 17.397 1.00 97.06 88 ALA A N 1
ATOM 677 C CA . ALA A 1 88 ? -18.339 4.852 17.357 1.00 97.06 88 ALA A CA 1
ATOM 678 C C . ALA A 1 88 ? -16.908 4.319 17.554 1.00 97.06 88 ALA A C 1
ATOM 680 O O . ALA A 1 88 ? -15.973 4.790 16.908 1.00 97.06 88 ALA A O 1
ATOM 681 N N . TYR A 1 89 ? -16.734 3.307 18.409 1.00 95.81 89 TYR A N 1
ATOM 682 C CA . TYR A 1 89 ? -15.442 2.655 18.604 1.00 95.81 89 TYR A CA 1
ATOM 683 C C . TYR A 1 89 ? -15.041 1.825 17.378 1.00 95.81 89 TYR A C 1
ATOM 685 O O . TYR A 1 89 ? -13.905 1.917 16.916 1.00 95.81 89 TYR A O 1
ATOM 693 N N . ALA A 1 90 ? -15.980 1.072 16.798 1.00 97.56 90 ALA A N 1
ATOM 694 C CA . ALA A 1 90 ? -15.742 0.320 15.567 1.00 97.56 90 ALA A CA 1
ATOM 695 C C . ALA A 1 90 ? -15.349 1.239 14.395 1.00 97.56 90 ALA A C 1
ATOM 697 O O . ALA A 1 90 ? -14.421 0.925 13.649 1.00 97.56 90 ALA A O 1
ATOM 698 N N . ASP A 1 91 ? -16.010 2.393 14.264 1.00 97.31 91 ASP A N 1
ATOM 699 C CA . ASP A 1 91 ? -15.686 3.418 13.267 1.00 97.31 91 ASP A CA 1
ATOM 700 C C . ASP A 1 91 ? -14.290 4.014 13.493 1.00 97.31 91 ASP A C 1
ATOM 702 O O . ASP A 1 91 ? -13.538 4.210 12.535 1.00 97.31 91 ASP A O 1
ATOM 706 N N . ALA A 1 92 ? -13.9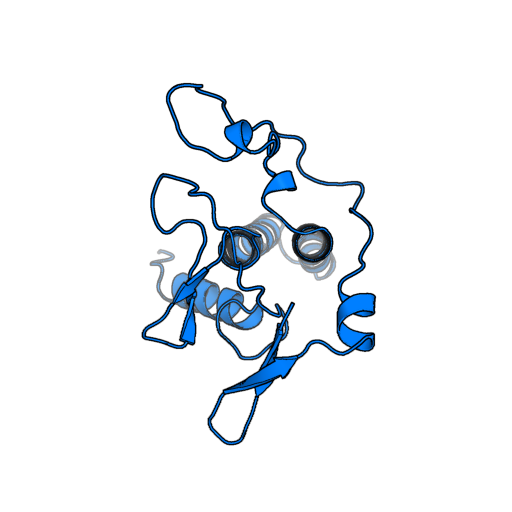02 4.253 14.750 1.00 95.88 92 ALA A N 1
ATOM 707 C CA . ALA A 1 92 ? -12.563 4.730 15.085 1.00 95.88 92 ALA A CA 1
ATOM 708 C C . ALA A 1 92 ? -11.486 3.703 14.698 1.00 95.88 92 ALA A C 1
ATOM 710 O O . ALA A 1 92 ? -10.517 4.057 14.025 1.00 95.88 92 ALA A O 1
ATOM 711 N N . VAL A 1 93 ? -11.679 2.424 15.045 1.00 96.12 93 VAL A N 1
ATOM 712 C CA . VAL A 1 93 ? -10.764 1.335 14.658 1.00 96.12 93 VAL A CA 1
ATOM 713 C C . VAL A 1 93 ? -10.623 1.261 13.137 1.00 96.12 93 VAL A C 1
ATOM 715 O O . VAL A 1 93 ? -9.503 1.239 12.626 1.00 96.12 93 VAL A O 1
ATOM 718 N N . ALA A 1 94 ? -11.740 1.289 12.404 1.00 97.75 94 ALA A N 1
ATOM 719 C CA . ALA A 1 94 ? -11.731 1.280 10.943 1.00 97.75 94 ALA A CA 1
ATOM 720 C C . ALA A 1 94 ? -10.982 2.488 10.360 1.00 97.75 94 ALA A C 1
ATOM 722 O O . ALA A 1 94 ? -10.190 2.339 9.434 1.00 97.75 94 ALA A O 1
ATOM 723 N N . THR A 1 95 ? -11.178 3.676 10.936 1.00 96.56 95 THR A N 1
ATOM 724 C CA . THR A 1 95 ? -10.505 4.910 10.503 1.00 96.56 95 THR A CA 1
ATOM 725 C C . THR A 1 95 ? -8.988 4.810 10.666 1.00 96.56 95 THR A C 1
ATOM 727 O O . THR A 1 95 ? -8.245 5.105 9.729 1.00 96.56 95 THR A O 1
ATOM 730 N N . TYR A 1 96 ? -8.509 4.344 11.823 1.00 96.25 96 TYR A N 1
ATOM 731 C CA . TYR A 1 96 ? -7.072 4.200 12.068 1.00 96.25 96 TYR A CA 1
ATOM 732 C C . TYR A 1 96 ? -6.436 3.095 11.219 1.00 96.25 96 TYR A C 1
ATOM 734 O O . TYR A 1 96 ? -5.331 3.280 10.711 1.00 96.25 96 TYR A O 1
ATOM 742 N N . LEU A 1 97 ? -7.140 1.983 10.990 1.00 97.31 97 LEU A N 1
ATOM 743 C CA . LEU A 1 97 ? -6.707 0.970 10.025 1.00 97.31 97 LEU A CA 1
ATOM 744 C C . LEU A 1 97 ? -6.707 1.518 8.587 1.00 97.31 97 LEU A C 1
ATOM 746 O O . LEU A 1 97 ? -5.820 1.182 7.807 1.00 97.31 97 LEU A O 1
ATOM 750 N N . GLY A 1 98 ? -7.618 2.431 8.248 1.00 97.19 98 GLY A N 1
ATOM 751 C CA . GLY A 1 98 ? -7.586 3.181 6.992 1.00 97.19 98 GLY A CA 1
ATOM 752 C C . GLY A 1 98 ? -6.287 3.975 6.809 1.00 97.19 98 GLY A C 1
ATOM 753 O O . GLY A 1 98 ? -5.700 3.947 5.730 1.00 97.19 98 GLY A O 1
ATOM 754 N N . PHE A 1 99 ? -5.764 4.603 7.869 1.00 95.75 99 PHE A N 1
ATOM 755 C CA . PHE A 1 99 ? -4.452 5.267 7.820 1.00 95.75 99 PHE A CA 1
ATOM 756 C C . PHE A 1 99 ? -3.286 4.288 7.630 1.00 95.75 99 PHE A C 1
ATOM 758 O O . PHE A 1 99 ? -2.282 4.636 7.007 1.00 95.75 99 PHE A O 1
ATOM 765 N N . VAL A 1 100 ? -3.408 3.050 8.120 1.00 96.31 100 VAL A N 1
ATOM 766 C CA . VAL A 1 100 ? -2.431 1.988 7.826 1.00 96.31 100 VAL A CA 1
ATOM 767 C C . VAL A 1 100 ? -2.442 1.661 6.329 1.00 96.31 100 VAL A C 1
ATOM 769 O O . VAL A 1 100 ? -1.375 1.558 5.725 1.00 96.31 100 VAL A O 1
ATOM 772 N N . VAL A 1 101 ? -3.621 1.560 5.706 1.00 95.81 101 VAL A N 1
ATOM 773 C CA . VAL A 1 101 ? -3.746 1.328 4.254 1.00 95.81 101 VAL A CA 1
ATOM 774 C C . VAL A 1 101 ? -3.198 2.507 3.441 1.00 95.81 101 VAL A C 1
ATOM 776 O O . VAL A 1 101 ? -2.481 2.283 2.468 1.00 95.81 101 VAL A O 1
ATOM 779 N N . ASP A 1 102 ? -3.443 3.750 3.864 1.00 94.06 102 ASP A N 1
ATOM 780 C CA . ASP A 1 102 ? -2.865 4.954 3.241 1.00 94.06 102 ASP A CA 1
ATOM 781 C C . ASP A 1 102 ? -1.324 4.914 3.242 1.00 94.06 102 ASP A C 1
ATOM 783 O O . ASP A 1 102 ? -0.668 5.093 2.212 1.00 94.06 102 ASP A O 1
ATOM 787 N N . ARG A 1 103 ? -0.727 4.541 4.380 1.00 92.94 103 ARG A N 1
ATOM 788 C CA . ARG A 1 103 ? 0.725 4.328 4.499 1.00 92.94 103 ARG A CA 1
ATOM 789 C C . ARG A 1 103 ? 1.227 3.208 3.589 1.00 92.94 103 ARG A C 1
ATOM 791 O O . ARG A 1 103 ? 2.314 3.327 3.027 1.00 92.94 103 ARG A O 1
ATOM 798 N N . LEU A 1 104 ? 0.465 2.127 3.434 1.00 93.81 104 LEU A N 1
ATOM 799 C CA . LEU A 1 104 ? 0.818 1.046 2.512 1.00 93.81 104 LEU A CA 1
ATOM 800 C C . LEU A 1 104 ? 0.769 1.500 1.056 1.00 93.81 104 LEU A C 1
ATOM 802 O O . LEU A 1 104 ? 1.663 1.130 0.297 1.00 93.81 104 LEU A O 1
ATOM 806 N N . ALA A 1 105 ? -0.212 2.319 0.671 1.00 93.12 105 ALA A N 1
ATOM 807 C CA . ALA A 1 105 ? -0.301 2.880 -0.673 1.00 93.12 105 ALA A CA 1
ATOM 808 C C . ALA A 1 105 ? 0.914 3.766 -1.007 1.00 93.12 105 ALA A C 1
ATOM 810 O O . ALA A 1 105 ? 1.410 3.724 -2.134 1.00 93.12 105 ALA A O 1
ATOM 811 N N . ASP A 1 106 ? 1.462 4.487 -0.021 1.00 92.25 106 ASP A N 1
ATOM 812 C CA . ASP A 1 106 ? 2.677 5.300 -0.182 1.00 92.25 106 ASP A CA 1
ATOM 813 C C . ASP A 1 106 ? 3.937 4.460 -0.494 1.00 92.25 106 ASP A C 1
ATOM 815 O O . ASP A 1 106 ? 4.812 4.898 -1.250 1.00 92.25 106 ASP A O 1
ATOM 819 N N . TYR A 1 107 ? 4.023 3.236 0.044 1.00 92.12 107 TYR A N 1
ATOM 820 C CA . TYR A 1 107 ? 5.168 2.319 -0.113 1.00 92.12 107 TYR A CA 1
ATOM 821 C C . TYR A 1 107 ? 4.947 1.161 -1.101 1.00 92.12 107 TYR A C 1
ATOM 823 O O . TYR A 1 107 ? 5.884 0.413 -1.385 1.00 92.12 107 TYR A O 1
ATOM 831 N N . SER A 1 108 ? 3.734 1.010 -1.633 1.00 92.19 108 SER A N 1
ATOM 832 C CA . SER A 1 108 ? 3.344 -0.098 -2.516 1.00 92.19 108 SER A CA 1
ATOM 833 C C . SER A 1 108 ? 2.869 0.395 -3.878 1.00 92.19 108 SER A C 1
ATOM 835 O O . SER A 1 108 ? 1.916 -0.157 -4.413 1.00 92.19 108 SER A O 1
ATOM 837 N N . SER A 1 109 ? 3.516 1.415 -4.450 1.00 93.06 109 SER A N 1
ATOM 838 C CA . SER A 1 109 ? 3.231 1.900 -5.808 1.00 93.06 109 SER A CA 1
ATOM 839 C C . SER A 1 109 ? 4.331 1.513 -6.802 1.00 93.06 109 SER A C 1
ATOM 841 O O . SER A 1 109 ? 5.460 1.183 -6.427 1.00 93.06 109 SER A O 1
ATOM 843 N N . ALA A 1 110 ? 4.032 1.590 -8.098 1.00 93.00 110 ALA A N 1
ATOM 844 C CA . ALA A 1 110 ? 5.018 1.457 -9.170 1.00 93.00 110 ALA A CA 1
ATOM 845 C C . ALA A 1 110 ? 5.869 2.733 -9.356 1.00 93.00 110 ALA A C 1
ATOM 847 O O . ALA A 1 110 ? 6.676 2.812 -10.279 1.00 93.00 110 ALA A O 1
ATOM 848 N N . LEU A 1 111 ? 5.704 3.736 -8.485 1.00 92.06 111 LEU A N 1
ATOM 849 C CA . LEU A 1 111 ? 6.516 4.954 -8.437 1.00 92.06 111 LEU A CA 1
ATOM 850 C C . LEU A 1 111 ? 7.489 4.971 -7.245 1.00 92.06 111 LEU A C 1
ATOM 852 O O . LEU A 1 111 ? 8.287 5.901 -7.117 1.00 92.06 111 LEU A O 1
ATOM 856 N N . CYS A 1 112 ? 7.457 3.962 -6.371 1.00 92.12 112 CYS A N 1
ATOM 857 C CA . CYS A 1 112 ? 8.426 3.823 -5.289 1.00 92.12 112 CYS A CA 1
ATOM 858 C C . CYS A 1 112 ? 9.823 3.558 -5.864 1.00 92.12 112 CYS A C 1
ATOM 860 O O . CYS A 1 112 ? 10.011 2.605 -6.614 1.00 92.12 112 CYS A O 1
ATOM 862 N N . SER A 1 113 ? 10.821 4.370 -5.512 1.00 89.88 113 SER A N 1
ATOM 863 C CA . SER A 1 113 ? 12.194 4.229 -6.024 1.00 89.88 113 SER A CA 1
ATOM 864 C C . SER A 1 113 ? 13.167 3.747 -4.949 1.00 89.88 113 SER A C 1
ATOM 866 O O . SER A 1 113 ? 12.843 3.713 -3.766 1.00 89.88 113 SER A O 1
ATOM 868 N N . TRP A 1 114 ? 14.385 3.368 -5.331 1.00 87.88 114 TRP A N 1
ATOM 869 C CA . TRP A 1 114 ? 15.429 3.027 -4.362 1.00 87.88 114 TRP A CA 1
ATOM 870 C C . TRP A 1 114 ? 16.085 4.280 -3.774 1.00 87.88 114 TRP A C 1
ATOM 872 O O . TRP A 1 114 ? 16.500 5.191 -4.493 1.00 87.88 114 TRP A O 1
ATOM 882 N N . HIS A 1 115 ? 16.245 4.311 -2.453 1.00 86.69 115 HIS A N 1
ATOM 883 C CA . HIS A 1 115 ? 17.060 5.309 -1.775 1.00 86.69 115 HIS A CA 1
ATOM 884 C C . HIS A 1 115 ? 18.535 4.885 -1.807 1.00 86.69 115 HIS A C 1
ATOM 886 O O . HIS A 1 115 ? 19.006 4.175 -0.919 1.00 86.69 115 HIS A O 1
ATOM 892 N N . SER A 1 116 ? 19.284 5.397 -2.783 1.00 81.25 116 SER A N 1
ATOM 893 C CA . SER A 1 116 ? 20.675 5.002 -3.070 1.00 81.25 116 SER A CA 1
ATOM 894 C C . SER A 1 116 ? 21.652 5.075 -1.889 1.00 81.25 116 SER A C 1
ATOM 896 O O . SER A 1 116 ? 22.614 4.323 -1.859 1.00 81.25 116 SER A O 1
ATOM 898 N N . SER A 1 117 ? 21.443 5.963 -0.910 1.00 84.12 117 SER A N 1
ATOM 899 C CA . SER A 1 117 ? 22.350 6.065 0.251 1.00 84.12 117 SER A CA 1
ATOM 900 C C . SER A 1 117 ? 22.016 5.140 1.423 1.00 84.12 117 SER A C 1
ATOM 902 O O . SER A 1 117 ? 22.825 5.015 2.334 1.00 84.12 117 SER A O 1
ATOM 904 N N . ARG A 1 118 ? 20.799 4.589 1.483 1.00 80.38 118 ARG A N 1
ATOM 905 C CA . ARG A 1 118 ? 20.292 3.861 2.663 1.00 80.38 118 ARG A CA 1
ATOM 906 C C . ARG A 1 118 ? 19.842 2.439 2.332 1.00 80.38 118 ARG A C 1
ATOM 908 O O . ARG A 1 118 ? 19.486 1.702 3.248 1.00 80.38 118 ARG A O 1
ATOM 915 N N . ASP A 1 119 ? 19.832 2.068 1.052 1.00 81.38 119 ASP A N 1
ATOM 916 C CA . ASP A 1 119 ? 19.313 0.793 0.549 1.00 81.38 119 ASP A CA 1
ATOM 917 C C . ASP A 1 119 ? 17.906 0.475 1.082 1.00 81.38 119 ASP A C 1
ATOM 919 O O . ASP A 1 119 ? 17.578 -0.658 1.431 1.00 81.38 119 ASP A O 1
ATOM 923 N N . ILE A 1 120 ? 17.070 1.511 1.183 1.00 85.00 120 ILE A N 1
ATOM 924 C CA . ILE A 1 120 ? 15.655 1.409 1.556 1.00 85.00 120 ILE A CA 1
ATOM 925 C C . ILE A 1 120 ? 14.782 1.867 0.396 1.00 85.00 120 ILE A C 1
ATOM 927 O O . ILE A 1 120 ? 15.238 2.590 -0.492 1.00 85.00 120 ILE A O 1
ATOM 931 N N . VAL A 1 121 ? 13.510 1.488 0.426 1.00 88.31 121 VAL A N 1
ATOM 932 C CA . VAL A 1 121 ? 12.524 2.011 -0.517 1.00 88.31 121 VAL A CA 1
ATOM 933 C C . VAL A 1 121 ? 12.184 3.457 -0.161 1.00 88.31 121 VAL A C 1
ATOM 935 O O . VAL A 1 121 ? 11.962 3.800 1.003 1.00 88.31 121 VAL A O 1
ATOM 938 N N . ARG A 1 122 ? 12.173 4.315 -1.178 1.00 87.69 122 ARG A N 1
ATOM 939 C CA . ARG A 1 122 ? 11.681 5.684 -1.125 1.00 87.69 122 ARG A CA 1
ATOM 940 C C . ARG A 1 122 ? 10.194 5.682 -1.456 1.00 87.69 122 ARG A C 1
ATOM 942 O O . ARG A 1 122 ? 9.767 5.076 -2.437 1.00 87.69 122 ARG A O 1
ATOM 949 N N . ASN A 1 123 ? 9.439 6.388 -0.632 1.00 89.88 123 ASN A N 1
ATOM 950 C CA . ASN A 1 123 ? 7.995 6.491 -0.724 1.00 89.88 123 ASN A CA 1
ATOM 951 C C . ASN A 1 123 ? 7.530 7.350 -1.918 1.00 89.88 123 ASN A C 1
ATOM 953 O O . ASN A 1 123 ? 8.310 8.110 -2.503 1.00 89.88 123 ASN A O 1
ATOM 957 N N . THR A 1 124 ? 6.254 7.219 -2.272 1.00 89.88 124 THR A N 1
ATOM 958 C CA . THR A 1 124 ? 5.622 7.845 -3.443 1.00 89.88 124 THR A CA 1
ATOM 959 C C . THR A 1 124 ? 5.352 9.332 -3.217 1.00 89.88 124 THR A C 1
ATOM 961 O O . THR A 1 124 ? 5.672 10.171 -4.062 1.00 89.88 124 THR A O 1
ATOM 964 N N . PHE A 1 125 ? 4.819 9.688 -2.048 1.00 86.31 125 PHE A N 1
ATOM 965 C CA . PHE A 1 125 ? 4.324 11.026 -1.720 1.00 86.31 125 PHE A CA 1
ATOM 966 C C . PHE A 1 125 ? 5.391 11.920 -1.068 1.00 86.31 125 PHE A C 1
ATOM 968 O O . PHE A 1 125 ? 5.130 12.673 -0.133 1.00 86.31 125 PHE A O 1
ATOM 975 N N . ALA A 1 126 ? 6.626 11.881 -1.576 1.00 82.94 126 ALA A N 1
ATOM 976 C CA . ALA A 1 126 ? 7.726 12.700 -1.053 1.00 82.94 126 ALA A CA 1
ATOM 977 C C . ALA A 1 126 ? 7.592 14.210 -1.368 1.00 82.94 126 ALA A C 1
ATOM 979 O O . ALA A 1 126 ? 8.315 15.032 -0.806 1.00 82.94 126 ALA A O 1
ATOM 980 N N . ARG A 1 127 ? 6.719 14.581 -2.310 1.00 82.38 127 ARG A N 1
ATOM 981 C CA . ARG A 1 127 ? 6.397 15.962 -2.703 1.00 82.38 127 ARG A CA 1
ATOM 982 C C . ARG A 1 127 ? 4.989 16.011 -3.293 1.00 82.38 127 ARG A C 1
ATOM 984 O O . ARG A 1 127 ? 4.434 14.976 -3.639 1.00 82.38 127 ARG A O 1
ATOM 991 N N . GLN A 1 128 ? 4.453 17.213 -3.499 1.00 84.88 128 GLN A N 1
ATOM 992 C CA . GLN A 1 128 ? 3.158 17.444 -4.159 1.00 84.88 128 GLN A CA 1
ATOM 993 C C . GLN A 1 128 ? 3.213 17.218 -5.687 1.00 84.88 128 GLN A C 1
ATOM 995 O O . GLN A 1 128 ? 2.780 18.053 -6.475 1.00 84.88 128 GLN A O 1
ATOM 1000 N N . ALA A 1 129 ? 3.822 16.117 -6.122 1.00 83.56 129 ALA A N 1
ATOM 1001 C CA . ALA A 1 129 ? 3.892 15.694 -7.513 1.00 83.56 129 ALA A CA 1
ATOM 1002 C C . ALA A 1 129 ? 4.170 14.189 -7.573 1.00 83.56 129 ALA A C 1
ATOM 1004 O O . ALA A 1 129 ? 4.936 13.679 -6.757 1.00 83.56 129 ALA A O 1
ATOM 1005 N N . LEU A 1 130 ? 3.618 13.518 -8.586 1.00 86.25 130 LEU A N 1
ATOM 1006 C CA . LEU A 1 130 ? 3.860 12.106 -8.889 1.00 86.25 130 LEU A CA 1
ATOM 1007 C C . LEU A 1 130 ? 4.851 12.004 -10.060 1.00 86.25 130 LEU A C 1
ATOM 1009 O O . LEU A 1 130 ? 4.433 12.051 -11.220 1.00 86.25 130 LEU A O 1
ATOM 1013 N N . PRO A 1 131 ? 6.173 11.979 -9.796 1.00 83.62 131 PRO A N 1
ATOM 1014 C CA . PRO A 1 131 ? 7.159 11.865 -10.858 1.00 83.62 131 PRO A CA 1
ATOM 1015 C C . PRO A 1 131 ? 7.146 10.469 -11.465 1.00 83.62 131 PRO A C 1
ATOM 1017 O O . PRO A 1 131 ? 7.011 9.481 -10.750 1.00 83.62 131 PRO A O 1
ATOM 1020 N N . MET A 1 132 ? 7.387 10.393 -12.771 1.00 87.69 132 MET A N 1
ATOM 1021 C CA . MET A 1 132 ? 7.604 9.106 -13.417 1.00 87.69 132 MET A CA 1
ATOM 1022 C C . MET A 1 132 ? 8.949 8.501 -13.040 1.00 87.69 132 MET A C 1
ATOM 1024 O O . MET A 1 132 ? 9.975 9.187 -13.032 1.00 87.69 132 MET A O 1
ATOM 1028 N N . ILE A 1 133 ? 8.917 7.201 -12.761 1.00 88.31 133 ILE A N 1
ATOM 1029 C CA . ILE A 1 133 ? 10.061 6.375 -12.391 1.00 88.31 133 ILE A CA 1
ATOM 1030 C C . ILE A 1 133 ? 10.143 5.201 -13.368 1.00 88.31 133 ILE A C 1
ATOM 1032 O O . ILE A 1 133 ? 9.129 4.592 -13.696 1.00 88.31 133 ILE A O 1
ATOM 1036 N N . TRP A 1 134 ? 11.354 4.907 -13.842 1.00 86.06 134 TRP A N 1
ATOM 1037 C CA . TRP A 1 134 ? 11.610 3.803 -14.775 1.00 86.06 134 TRP A CA 1
ATOM 1038 C C . TRP A 1 134 ? 11.827 2.470 -14.054 1.00 86.06 134 TRP A C 1
ATOM 1040 O O . TRP A 1 134 ? 11.317 1.444 -14.492 1.00 86.06 134 TRP A O 1
ATOM 1050 N N . ASP A 1 135 ? 12.540 2.511 -12.926 1.00 89.44 135 ASP A N 1
ATOM 1051 C CA . ASP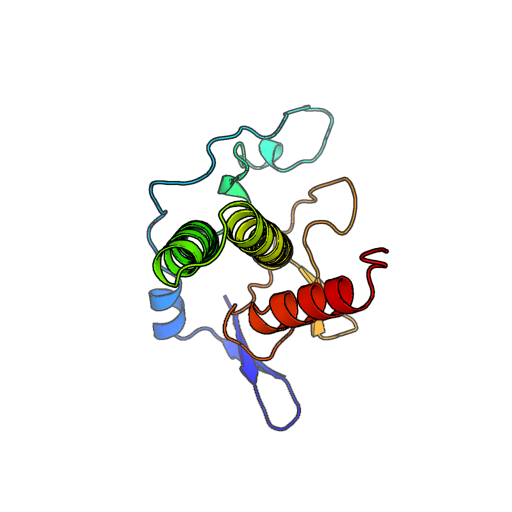 A 1 135 ? 12.846 1.354 -12.089 1.00 89.44 135 ASP A CA 1
ATOM 1052 C C . ASP A 1 135 ? 12.230 1.542 -10.704 1.00 89.44 135 ASP A C 1
ATOM 1054 O O . ASP A 1 135 ? 12.660 2.408 -9.934 1.00 89.44 135 ASP A O 1
ATOM 1058 N N . TYR A 1 136 ? 11.228 0.727 -10.384 1.00 91.75 136 TYR A N 1
ATOM 1059 C CA . TYR A 1 136 ? 10.559 0.773 -9.090 1.00 91.75 136 TYR A CA 1
ATOM 1060 C C . TYR A 1 136 ? 11.056 -0.320 -8.143 1.00 91.75 136 TYR A C 1
ATOM 1062 O O . TYR A 1 136 ? 11.501 -1.397 -8.551 1.00 91.75 136 TYR A O 1
ATOM 1070 N N . ALA A 1 137 ? 10.969 -0.028 -6.852 1.00 92.06 137 ALA A N 1
ATOM 1071 C CA . ALA A 1 137 ? 11.222 -0.959 -5.771 1.00 92.06 137 ALA A CA 1
ATOM 1072 C C . ALA A 1 137 ? 9.882 -1.406 -5.191 1.00 92.06 137 ALA A C 1
ATOM 1074 O O . ALA A 1 137 ? 9.107 -0.583 -4.713 1.00 92.06 137 ALA A O 1
ATOM 1075 N N . GLU A 1 138 ? 9.613 -2.707 -5.220 1.00 92.19 138 GLU A N 1
ATOM 1076 C CA . GLU A 1 138 ? 8.405 -3.254 -4.613 1.00 92.19 138 GLU A CA 1
ATOM 1077 C C . GLU A 1 138 ? 8.712 -3.855 -3.244 1.00 92.19 138 GLU A C 1
ATOM 1079 O O . GLU A 1 138 ? 9.578 -4.724 -3.111 1.00 92.19 138 GLU A O 1
ATOM 1084 N N . VAL A 1 139 ? 7.988 -3.384 -2.231 1.00 91.06 139 VAL A N 1
ATOM 1085 C CA . VAL A 1 139 ? 8.090 -3.878 -0.859 1.00 91.06 139 VAL A CA 1
ATOM 1086 C C . VAL A 1 139 ? 7.234 -5.130 -0.689 1.00 91.06 139 VAL A C 1
ATOM 1088 O O . VAL A 1 139 ? 6.156 -5.244 -1.264 1.00 91.06 139 VAL A O 1
ATOM 1091 N N . ASN A 1 140 ? 7.694 -6.066 0.142 1.00 91.31 140 ASN A N 1
ATOM 1092 C CA . ASN A 1 140 ? 6.859 -7.161 0.626 1.00 91.31 140 ASN A CA 1
ATOM 1093 C C . ASN A 1 140 ? 6.073 -6.696 1.874 1.00 91.31 140 ASN A C 1
ATOM 1095 O O . ASN A 1 140 ? 6.710 -6.490 2.917 1.00 91.31 140 ASN A O 1
ATOM 1099 N N . PRO A 1 141 ? 4.727 -6.596 1.815 1.00 92.44 141 PRO A N 1
ATOM 1100 C CA . PRO A 1 141 ? 3.896 -6.132 2.932 1.00 92.44 141 PRO A CA 1
ATOM 1101 C C . PRO A 1 141 ? 4.058 -6.962 4.215 1.00 92.44 141 PRO A C 1
ATOM 1103 O O . PRO A 1 141 ? 3.863 -6.444 5.311 1.00 92.44 141 PRO A O 1
ATOM 1106 N N . PHE A 1 142 ? 4.455 -8.231 4.085 1.00 91.62 142 PHE A N 1
ATOM 1107 C CA . PHE A 1 142 ? 4.626 -9.180 5.191 1.00 91.62 142 PHE A CA 1
ATOM 1108 C C . PHE A 1 142 ? 6.074 -9.309 5.677 1.00 91.62 142 PHE A C 1
ATOM 1110 O O . PHE A 1 142 ? 6.370 -10.144 6.529 1.00 91.62 142 PHE A O 1
ATOM 1117 N N . SER A 1 143 ? 7.005 -8.541 5.108 1.00 90.00 143 SER A N 1
ATOM 1118 C CA . SER A 1 143 ? 8.399 -8.567 5.553 1.00 90.00 143 SER A CA 1
ATOM 1119 C C . SER A 1 143 ? 8.588 -7.831 6.883 1.00 90.00 143 SER A C 1
ATOM 1121 O O . SER A 1 143 ? 7.719 -7.091 7.333 1.00 90.00 143 SER A O 1
ATOM 1123 N N . SER A 1 144 ? 9.756 -7.992 7.500 1.00 86.31 144 SER A N 1
ATOM 1124 C CA . SER A 1 144 ? 10.239 -7.149 8.604 1.00 86.31 144 SER A CA 1
ATOM 1125 C C . SER A 1 144 ? 10.964 -5.886 8.109 1.00 86.31 144 SER A C 1
ATOM 1127 O O . SER A 1 144 ? 11.549 -5.154 8.905 1.00 86.31 144 SER A O 1
ATOM 1129 N N . SER A 1 145 ? 10.975 -5.637 6.792 1.00 85.38 145 SER A N 1
ATOM 1130 C CA . SER A 1 145 ? 11.666 -4.498 6.186 1.00 85.38 145 SER A CA 1
ATOM 1131 C C . SER A 1 145 ? 10.783 -3.251 6.121 1.00 85.38 145 SER A C 1
ATOM 1133 O O . SER A 1 145 ? 9.590 -3.287 6.406 1.00 85.38 145 SER A O 1
ATOM 1135 N N . SER A 1 146 ? 11.378 -2.125 5.726 1.00 84.56 146 SER A N 1
ATOM 1136 C CA . SER A 1 146 ? 10.667 -0.853 5.580 1.00 84.56 146 SER A CA 1
ATOM 1137 C C . SER A 1 146 ? 9.537 -0.943 4.550 1.00 84.56 146 SER A C 1
ATOM 1139 O O . SER A 1 146 ? 9.738 -1.494 3.471 1.00 84.56 146 SER A O 1
ATOM 1141 N N . GLY A 1 147 ? 8.387 -0.338 4.867 1.00 85.94 147 GLY A N 1
ATOM 1142 C CA . GLY A 1 147 ? 7.187 -0.337 4.018 1.00 85.94 147 GLY A CA 1
ATOM 1143 C C . GLY A 1 147 ? 6.265 -1.546 4.228 1.00 85.94 147 GLY A C 1
ATOM 1144 O O . GLY A 1 147 ? 5.367 -1.775 3.424 1.00 85.94 147 GLY A O 1
ATOM 1145 N N . ASN A 1 148 ? 6.496 -2.335 5.280 1.00 92.19 148 ASN A N 1
ATOM 1146 C CA . ASN A 1 148 ? 5.629 -3.436 5.681 1.00 92.19 148 ASN A CA 1
ATOM 1147 C C . ASN A 1 148 ? 4.368 -2.963 6.431 1.00 92.19 148 ASN A C 1
ATOM 1149 O O . ASN A 1 148 ? 4.300 -1.852 6.961 1.00 92.19 148 ASN A O 1
ATOM 1153 N N . VAL A 1 149 ? 3.379 -3.854 6.523 1.00 94.56 149 VAL A N 1
ATOM 1154 C CA . VAL A 1 149 ? 2.090 -3.603 7.195 1.00 94.56 149 VAL A CA 1
ATOM 1155 C C . VAL A 1 149 ? 2.277 -3.446 8.696 1.00 94.56 149 VAL A C 1
ATOM 1157 O O . VAL A 1 149 ? 1.746 -2.506 9.277 1.00 94.56 149 VAL A O 1
ATOM 1160 N N . GLN A 1 150 ? 3.066 -4.329 9.319 1.00 94.62 150 GLN A N 1
ATOM 1161 C CA . GLN A 1 150 ? 3.282 -4.286 10.765 1.00 94.62 150 GLN A CA 1
ATOM 1162 C C . GLN A 1 150 ? 3.909 -2.959 11.194 1.00 94.62 150 GLN A C 1
ATOM 1164 O O . GLN A 1 150 ? 3.413 -2.323 12.114 1.00 94.62 150 GLN A O 1
ATOM 1169 N N . GLY A 1 151 ? 4.927 -2.488 10.468 1.00 93.31 151 GLY A N 1
ATOM 1170 C CA . GLY A 1 151 ? 5.519 -1.186 10.747 1.00 93.31 151 GLY A CA 1
ATOM 1171 C C . GLY A 1 151 ? 4.491 -0.061 10.620 1.00 93.31 151 GLY A C 1
ATOM 1172 O O . GLY A 1 151 ? 4.430 0.807 11.480 1.00 93.31 151 GLY A O 1
ATOM 1173 N N . ALA A 1 152 ? 3.639 -0.069 9.592 1.00 94.12 152 ALA A N 1
ATOM 1174 C CA . ALA A 1 152 ? 2.586 0.940 9.469 1.00 94.12 152 ALA A CA 1
ATOM 1175 C C . ALA A 1 152 ? 1.608 0.927 10.663 1.00 94.12 152 ALA A C 1
ATOM 1177 O O . ALA A 1 152 ? 1.255 2.002 11.149 1.00 94.12 152 ALA A O 1
ATOM 1178 N N . ILE A 1 153 ? 1.237 -0.253 11.171 1.00 95.44 153 ILE A N 1
ATOM 1179 C CA . ILE A 1 153 ? 0.416 -0.401 12.384 1.00 95.44 153 ILE A CA 1
ATOM 1180 C C . ILE A 1 153 ? 1.130 0.194 13.599 1.00 95.44 153 ILE A C 1
ATOM 1182 O O . ILE A 1 153 ? 0.542 1.025 14.289 1.00 95.44 153 ILE A O 1
ATOM 1186 N N . ASP A 1 154 ? 2.391 -0.175 13.828 1.00 95.25 154 ASP A N 1
ATOM 1187 C CA . ASP A 1 154 ? 3.168 0.284 14.984 1.00 95.25 154 ASP A CA 1
ATOM 1188 C C . ASP A 1 154 ? 3.284 1.817 14.996 1.00 95.25 154 ASP A C 1
ATOM 1190 O O . ASP A 1 154 ? 3.040 2.462 16.012 1.00 95.25 154 ASP A O 1
ATOM 1194 N N . TRP A 1 155 ? 3.567 2.424 13.838 1.00 93.31 155 TRP A N 1
ATOM 1195 C CA . TRP A 1 155 ? 3.648 3.881 13.699 1.00 93.31 155 TRP A CA 1
ATOM 1196 C C . TRP A 1 155 ? 2.318 4.581 13.997 1.00 93.31 155 TRP A C 1
ATOM 1198 O O . TRP A 1 155 ? 2.313 5.638 14.627 1.00 93.31 155 TRP A O 1
ATOM 1208 N N . VAL A 1 156 ? 1.196 4.030 13.527 1.00 94.38 156 VAL A N 1
ATOM 1209 C CA . VAL A 1 156 ? -0.132 4.604 13.791 1.00 94.38 156 VAL A CA 1
ATOM 1210 C C . VAL A 1 156 ? -0.490 4.454 15.271 1.00 94.38 156 VAL A C 1
ATOM 1212 O O . VAL A 1 156 ? -0.941 5.424 15.878 1.00 94.38 156 VAL A O 1
ATOM 1215 N N . ALA A 1 157 ? -0.223 3.293 15.873 1.00 94.31 157 ALA A N 1
ATOM 1216 C CA . ALA A 1 157 ? -0.440 3.048 17.297 1.00 94.31 157 ALA A CA 1
ATOM 1217 C C . AL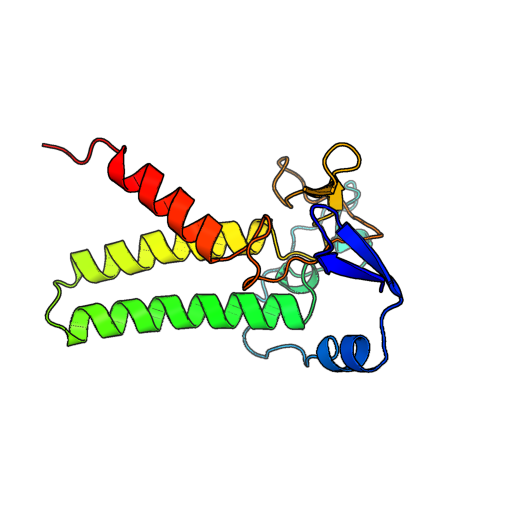A A 1 157 ? 0.379 4.009 18.174 1.00 94.31 157 ALA A C 1
ATOM 1219 O O . ALA A 1 157 ? -0.181 4.671 19.045 1.00 94.31 157 ALA A O 1
ATOM 1220 N N . GLU A 1 158 ? 1.670 4.183 17.876 1.00 94.38 158 GLU A N 1
ATOM 1221 C CA . GLU A 1 158 ? 2.542 5.128 18.581 1.00 94.38 158 GLU A CA 1
ATOM 1222 C C . GLU A 1 158 ? 2.031 6.574 18.530 1.00 94.38 158 GLU A C 1
ATOM 1224 O O . GLU A 1 158 ? 2.224 7.342 19.476 1.00 94.38 158 GLU A O 1
ATOM 1229 N N . VAL A 1 159 ? 1.427 6.984 17.410 1.00 93.12 159 VAL A N 1
ATOM 1230 C CA . VAL A 1 159 ? 0.822 8.315 17.300 1.00 93.12 159 VAL A CA 1
ATOM 1231 C C . VAL A 1 159 ? -0.404 8.394 18.194 1.00 93.12 159 VAL A C 1
ATOM 1233 O O . VAL A 1 159 ? -0.491 9.334 18.977 1.00 93.12 159 VAL A O 1
ATOM 1236 N N . ILE A 1 160 ? -1.310 7.414 18.122 1.00 91.62 160 ILE A N 1
ATOM 1237 C CA . ILE A 1 160 ? -2.545 7.376 18.921 1.00 91.62 160 ILE A CA 1
ATOM 1238 C C . ILE A 1 160 ? -2.237 7.458 20.421 1.00 91.62 160 ILE A C 1
ATOM 1240 O O . ILE A 1 160 ? -2.875 8.240 21.119 1.00 91.62 160 ILE A O 1
ATOM 1244 N N . GLU A 1 161 ? -1.223 6.737 20.904 1.00 91.81 161 GLU A N 1
ATOM 1245 C CA . GLU A 1 161 ? -0.788 6.772 22.311 1.00 91.81 161 GLU A CA 1
ATOM 1246 C C . GLU A 1 161 ? -0.296 8.153 22.774 1.00 91.81 161 GLU A C 1
ATOM 1248 O O . GLU A 1 161 ? -0.317 8.458 23.966 1.00 91.81 161 GLU A O 1
ATOM 1253 N N . ARG A 1 162 ? 0.177 8.988 21.842 1.00 91.69 162 ARG A N 1
ATOM 1254 C CA . ARG A 1 162 ? 0.759 10.309 22.122 1.00 91.69 162 ARG A CA 1
ATOM 1255 C C . ARG A 1 162 ? -0.163 11.465 21.747 1.00 91.69 162 ARG A C 1
ATOM 1257 O O . ARG A 1 162 ? 0.137 12.605 22.109 1.00 91.69 162 ARG A O 1
ATOM 1264 N N . VAL A 1 163 ? -1.248 11.215 21.011 1.00 88.19 163 VAL A N 1
ATOM 1265 C CA . VAL A 1 163 ? -2.254 12.246 20.749 1.00 88.19 163 VAL A CA 1
ATOM 1266 C C . VAL A 1 163 ? -2.889 12.617 22.091 1.00 88.19 163 VAL A C 1
ATOM 1268 O O . VAL A 1 163 ? -3.277 11.721 22.839 1.00 88.19 163 VAL A O 1
ATOM 1271 N N . PRO A 1 164 ? -3.026 13.914 22.418 1.00 80.38 164 PRO A N 1
ATOM 1272 C CA . PRO A 1 164 ? -3.802 14.336 23.574 1.00 80.38 164 PRO A CA 1
ATOM 1273 C C . PRO A 1 164 ? -5.283 14.012 23.327 1.00 80.38 164 PRO A C 1
ATOM 1275 O O . PRO A 1 164 ? -6.048 14.836 22.830 1.00 80.38 164 PRO A O 1
ATOM 1278 N N . ALA A 1 165 ? -5.680 12.779 23.631 1.00 70.69 165 ALA A N 1
ATOM 1279 C CA . ALA A 1 165 ? -7.066 12.353 23.688 1.00 70.69 165 ALA A CA 1
ATOM 1280 C C . ALA A 1 165 ? -7.629 12.836 25.029 1.00 70.69 165 ALA A C 1
ATOM 1282 O O . ALA A 1 165 ? -7.528 12.152 26.041 1.00 70.69 165 ALA A O 1
ATOM 1283 N N . GLY A 1 166 ? -8.105 14.081 25.044 1.00 69.56 166 GLY A N 1
ATOM 1284 C CA . GLY A 1 166 ? -8.679 14.693 26.240 1.00 69.56 166 GLY A CA 1
ATOM 1285 C C . GLY A 1 166 ? -10.092 14.185 26.553 1.00 69.56 166 GLY A C 1
ATOM 1286 O O . GLY A 1 166 ? -10.773 13.672 25.654 1.00 69.56 166 GLY A O 1
ATOM 1287 N N . PRO A 1 167 ? -10.570 14.402 27.793 1.00 41.88 167 PRO A N 1
ATOM 1288 C CA . PRO A 1 167 ? -9.984 15.269 28.829 1.00 41.88 167 PRO A CA 1
ATOM 1289 C C . PRO A 1 167 ? -8.890 14.630 29.695 1.00 41.88 167 PRO A C 1
ATOM 1291 O O . PRO A 1 167 ? -8.995 13.428 30.018 1.00 41.88 167 PRO A O 1
#

Secondary structure (DSSP, 8-state):
-EEEEE-SSSEEEEEPPHHHHHHH-PPPPSS---PBPPP-TTS-SGGGGT--BGGGGS-HHHHHHHHHHHHHHHHHHHHHHHTT--HHHHHHHHHHHHHHHHHHHHHSSTT-EEETTTTEEEPS-SSSS----SSPPPP-TTSSSTT-HHHHHHHHHHHHHHS----

Sequence (167 aa):
MAIVAEGQRERVYLPASEKHVRAAAVPRPDDVPTTEIPNNPRYLTAPNYGLTHHSDLFTNRQLTALTTFSDLVMEARARVLADGGEPAYADAVATYLGFVVDRLADYSSALCSWHSSRDIVRNTFARQALPMIWDYAEVNPFSSSSGNVQGAIDWVAEVIERVPAGP

Organism: NCBI:txid410659

Foldseek 3Di:
DWDWDDDDVDIDIGRDDPVNVVVLPADADPDAFAAFDDDDPVDPADVVVVQGGPRSQARSVLRVVLVVLLVVLVVQLVVCVVVPHDNVVSVVSSVLSVQLSVLLQQQHTNQWDAPVVPRAIHGQPPDPGRDDDDDHDGDDLPDPGPSHSVVSSVVSVVVVVVPPPDD